Protein AF-A0AAD5B2S9-F1 (afdb_monomer)

pLDDT: mean 77.75, std 14.03, range [43.69, 94.38]

Secondary structure (DSSP, 8-state):
-HHHHHHHHHHHHHHHHHHHHTSS--PPP---SS---SPPPGGG--SS--TTPPP----TTSHHHHHHHHHHHHHHT-

Organism: Silurus asotus (NCBI:txid30991)

Structure (mmCIF, N/CA/C/O backbone):
data_AF-A0AAD5B2S9-F1
#
_entry.id   AF-A0AAD5B2S9-F1
#
loop_
_atom_site.group_PDB
_atom_site.id
_atom_site.type_symbol
_atom_site.label_atom_id
_atom_site.label_alt_id
_atom_site.label_comp_id
_atom_site.label_asym_id
_atom_site.label_entity_id
_atom_site.label_seq_id
_atom_site.pdbx_PDB_ins_code
_atom_site.Cartn_x
_atom_site.Cartn_y
_atom_site.Cartn_z
_atom_site.occupancy
_atom_site.B_iso_or_equiv
_atom_site.auth_seq_id
_atom_site.auth_comp_id
_atom_site.auth_asym_id
_atom_site.auth_atom_id
_atom_site.pdbx_PDB_model_num
ATOM 1 N N . MET A 1 1 ? 26.626 -1.109 -53.867 1.00 59.34 1 MET A N 1
ATOM 2 C CA . MET A 1 1 ? 25.777 -0.056 -53.256 1.00 59.34 1 MET A CA 1
ATOM 3 C C . MET A 1 1 ? 24.670 -0.629 -52.371 1.00 59.34 1 MET A C 1
ATOM 5 O O . MET A 1 1 ? 24.533 -0.155 -51.255 1.00 59.34 1 MET A O 1
ATOM 9 N N . VAL A 1 2 ? 23.977 -1.697 -52.788 1.00 61.00 2 VAL A N 1
ATOM 10 C CA . VAL A 1 2 ? 22.885 -2.349 -52.027 1.00 61.00 2 VAL A CA 1
ATOM 11 C C . VAL A 1 2 ? 23.278 -2.771 -50.600 1.00 61.00 2 VAL A C 1
ATOM 13 O O . VAL A 1 2 ? 22.512 -2.568 -49.669 1.00 61.00 2 VAL A O 1
ATOM 16 N N . SER A 1 3 ? 24.501 -3.275 -50.399 1.00 79.38 3 SER A N 1
ATOM 17 C CA . SER A 1 3 ? 24.973 -3.754 -49.088 1.00 79.38 3 SER A CA 1
ATOM 18 C C . SER A 1 3 ? 25.079 -2.655 -48.014 1.00 79.38 3 SER A C 1
ATOM 20 O O . SER A 1 3 ? 24.664 -2.880 -46.881 1.00 79.38 3 SER A O 1
ATOM 22 N N . ARG A 1 4 ? 25.558 -1.444 -48.356 1.00 78.38 4 ARG A N 1
ATOM 23 C CA . ARG A 1 4 ? 25.655 -0.327 -47.388 1.00 78.38 4 ARG A CA 1
ATOM 24 C C . ARG A 1 4 ? 24.278 0.207 -47.011 1.00 78.38 4 ARG A C 1
ATOM 26 O O . ARG A 1 4 ? 24.032 0.460 -45.839 1.00 78.38 4 ARG A O 1
ATOM 33 N N . SER A 1 5 ? 23.383 0.340 -47.988 1.00 84.62 5 SER A N 1
ATOM 34 C CA . SER A 1 5 ? 22.001 0.759 -47.742 1.00 84.62 5 SER A CA 1
ATOM 35 C C . SER A 1 5 ? 21.254 -0.256 -46.872 1.00 84.62 5 SER A C 1
ATOM 37 O O . SER A 1 5 ? 20.557 0.140 -45.944 1.00 84.62 5 SER A O 1
ATOM 39 N N . LEU A 1 6 ? 21.459 -1.556 -47.110 1.00 85.44 6 LEU A N 1
ATOM 40 C CA . LEU A 1 6 ? 20.847 -2.629 -46.323 1.00 85.44 6 LEU A CA 1
ATOM 41 C C . LEU A 1 6 ? 21.326 -2.624 -44.861 1.00 85.44 6 LEU A C 1
ATOM 43 O O . LEU A 1 6 ? 20.510 -2.744 -43.952 1.00 85.44 6 LEU A O 1
ATOM 47 N N . LEU A 1 7 ? 22.630 -2.427 -44.630 1.00 87.31 7 LEU A N 1
ATOM 48 C CA . LEU A 1 7 ? 23.215 -2.336 -43.285 1.00 87.31 7 LEU A CA 1
ATOM 49 C C . LEU A 1 7 ? 22.655 -1.151 -42.486 1.00 87.31 7 LEU A C 1
ATOM 51 O O . LEU A 1 7 ? 22.353 -1.299 -41.304 1.00 87.31 7 LEU A O 1
ATOM 55 N N . LEU A 1 8 ? 22.490 0.008 -43.133 1.00 88.25 8 LEU A N 1
ATOM 56 C CA . LEU A 1 8 ? 21.924 1.200 -42.495 1.00 88.25 8 LEU A CA 1
ATOM 57 C C . LEU A 1 8 ? 20.463 0.986 -42.088 1.00 88.25 8 LEU A C 1
ATOM 59 O O . LEU A 1 8 ? 20.084 1.335 -40.973 1.00 88.25 8 LEU A O 1
ATOM 63 N N . VAL A 1 9 ? 19.658 0.371 -42.959 1.00 89.94 9 VAL A N 1
ATOM 64 C CA . VAL A 1 9 ? 18.256 0.047 -42.654 1.00 89.94 9 VAL A CA 1
ATOM 65 C C . VAL A 1 9 ? 18.166 -0.935 -41.483 1.00 89.94 9 VAL A C 1
ATOM 67 O O . VAL A 1 9 ? 17.387 -0.708 -40.560 1.00 89.94 9 VAL A O 1
ATOM 70 N N . LEU A 1 10 ? 19.000 -1.981 -41.469 1.00 87.44 10 LEU A N 1
ATOM 71 C CA . LEU A 1 10 ? 19.011 -2.969 -40.386 1.00 87.44 10 LEU A CA 1
ATOM 72 C C . LEU A 1 10 ? 19.338 -2.328 -39.025 1.00 87.44 10 LEU A C 1
ATOM 74 O O . LEU A 1 10 ? 18.694 -2.637 -38.028 1.00 87.44 10 LEU A O 1
ATOM 78 N N . LEU A 1 11 ? 20.307 -1.407 -38.997 1.00 88.56 11 LEU A N 1
ATOM 79 C CA . LEU A 1 11 ? 20.749 -0.720 -37.781 1.00 88.56 11 LEU A CA 1
ATOM 80 C C . LEU A 1 11 ? 19.677 0.231 -37.218 1.00 88.56 11 LEU A C 1
ATOM 82 O O . LEU A 1 11 ? 19.512 0.342 -36.006 1.00 88.56 11 LEU A O 1
ATOM 86 N N . VAL A 1 12 ? 18.902 0.880 -38.091 1.00 89.19 12 VAL A N 1
ATOM 87 C CA . VAL A 1 12 ? 17.754 1.703 -37.676 1.00 89.19 12 VAL A CA 1
ATOM 88 C C . VAL A 1 12 ? 16.638 0.834 -37.088 1.00 89.19 12 VAL A C 1
ATOM 90 O O . VAL A 1 12 ? 16.069 1.199 -36.056 1.00 89.19 12 VAL A O 1
ATOM 93 N N . LEU A 1 13 ? 16.353 -0.331 -37.686 1.00 84.25 13 LEU A N 1
ATOM 94 C CA . LEU A 1 13 ? 15.369 -1.275 -37.144 1.00 84.25 13 LEU A CA 1
ATOM 95 C C . LEU A 1 13 ? 15.766 -1.790 -35.753 1.00 84.25 13 LEU A C 1
ATOM 97 O O . LEU A 1 13 ? 14.923 -1.802 -34.858 1.00 84.25 13 LEU A O 1
ATOM 101 N N . THR A 1 14 ? 17.029 -2.173 -35.535 1.00 78.44 14 THR A N 1
ATOM 102 C CA . THR A 1 14 ? 17.474 -2.670 -34.220 1.00 78.44 14 THR A CA 1
ATOM 103 C C . THR A 1 14 ? 17.448 -1.582 -33.147 1.00 78.44 14 THR A C 1
ATOM 105 O O . THR A 1 14 ? 17.014 -1.844 -32.025 1.00 78.44 14 THR A O 1
ATOM 108 N N . CYS A 1 15 ? 17.827 -0.343 -33.480 1.00 79.50 15 CYS A N 1
ATOM 109 C CA . CYS A 1 15 ? 17.685 0.793 -32.568 1.00 79.50 15 CYS A CA 1
ATOM 110 C C . CYS A 1 15 ? 16.226 1.018 -32.154 1.00 79.50 15 CYS A C 1
ATOM 112 O O . CYS A 1 15 ? 15.967 1.268 -30.979 1.00 79.50 15 CYS A O 1
ATOM 114 N N . LEU A 1 16 ? 15.275 0.886 -33.084 1.00 73.00 16 LEU A N 1
ATOM 115 C CA . LEU A 1 16 ? 13.851 1.057 -32.794 1.00 73.00 16 LEU A CA 1
ATOM 116 C C . LEU A 1 16 ? 13.329 0.001 -31.800 1.00 73.00 16 LEU A C 1
ATOM 118 O O . LEU A 1 16 ? 12.533 0.318 -30.917 1.00 73.00 16 LEU A O 1
ATOM 122 N N . GLN A 1 17 ? 13.833 -1.234 -31.887 1.00 64.44 17 GLN A N 1
ATOM 123 C CA . GLN A 1 17 ? 13.460 -2.329 -30.982 1.00 64.44 17 GLN A CA 1
ATOM 124 C C . GLN A 1 17 ? 14.009 -2.157 -29.555 1.00 64.44 17 GLN A C 1
ATOM 126 O O . GLN A 1 17 ? 13.358 -2.574 -28.590 1.00 64.44 17 GLN A O 1
ATOM 131 N N . SER A 1 18 ? 15.149 -1.480 -29.386 1.00 61.47 18 SER A N 1
ATOM 132 C CA . SER A 1 18 ? 15.707 -1.146 -28.065 1.00 61.47 18 SER A CA 1
ATOM 133 C C . SER A 1 18 ? 14.772 -0.262 -27.234 1.00 61.47 18 SER A C 1
ATOM 135 O O . SER A 1 18 ? 14.696 -0.424 -26.016 1.00 61.47 18 SER A O 1
ATOM 137 N N . PHE A 1 19 ? 14.006 0.628 -27.875 1.00 59.12 19 PHE A N 1
ATOM 138 C CA . PHE A 1 19 ? 13.046 1.493 -27.180 1.00 59.12 19 PHE A CA 1
ATOM 139 C C . PHE A 1 19 ? 11.823 0.725 -26.660 1.00 59.12 19 PHE A C 1
ATOM 141 O O . PHE A 1 19 ? 11.291 1.063 -25.603 1.00 59.12 19 PHE A O 1
ATOM 148 N N . THR A 1 20 ? 11.391 -0.335 -27.352 1.00 55.34 20 THR A N 1
ATOM 149 C CA . THR A 1 20 ? 10.201 -1.112 -26.958 1.00 55.34 20 THR A CA 1
ATOM 150 C C . THR A 1 20 ? 10.453 -2.065 -25.785 1.00 55.34 20 THR A C 1
ATOM 152 O O . THR A 1 20 ? 9.554 -2.296 -24.978 1.00 55.34 20 THR A O 1
ATOM 155 N N . MET A 1 21 ? 11.680 -2.574 -25.620 1.00 55.28 21 MET A N 1
ATOM 156 C CA . MET A 1 21 ? 12.006 -3.520 -24.540 1.00 55.28 21 MET A CA 1
ATOM 157 C C . MET A 1 21 ? 12.087 -2.864 -23.151 1.00 55.28 21 MET A C 1
ATOM 159 O O . MET A 1 21 ? 11.992 -3.558 -22.141 1.00 55.28 21 MET A O 1
ATOM 163 N N . ALA A 1 22 ? 12.207 -1.534 -23.077 1.00 54.62 22 ALA A N 1
ATOM 164 C CA . ALA A 1 22 ? 12.302 -0.808 -21.810 1.00 54.62 22 ALA A CA 1
ATOM 165 C C . ALA A 1 22 ? 10.989 -0.800 -21.002 1.00 54.62 22 ALA A C 1
ATOM 167 O O . ALA A 1 22 ? 11.028 -0.642 -19.783 1.00 54.62 22 ALA A O 1
ATOM 168 N N . GLN A 1 23 ? 9.829 -0.990 -21.645 1.00 54.69 23 GLN A N 1
ATOM 169 C CA . GLN A 1 23 ? 8.538 -1.037 -20.943 1.00 54.69 23 GLN A CA 1
ATOM 170 C C . GLN A 1 23 ? 8.126 -2.440 -20.482 1.00 54.69 23 GLN A C 1
ATOM 172 O O . GLN A 1 23 ? 7.298 -2.556 -19.584 1.00 54.69 23 GLN A O 1
ATOM 177 N N . SER A 1 24 ? 8.713 -3.495 -21.051 1.00 56.47 24 SER A N 1
ATOM 178 C CA . SER A 1 24 ? 8.355 -4.891 -20.761 1.00 56.47 24 SER A CA 1
ATOM 179 C C . SER A 1 24 ? 9.495 -5.653 -20.079 1.00 56.47 24 SER A C 1
ATOM 181 O O . SER A 1 24 ? 9.672 -6.854 -20.281 1.00 56.47 24 SER A O 1
ATOM 183 N N . GLY A 1 25 ? 10.313 -4.953 -19.294 1.00 56.28 25 GLY A N 1
ATOM 184 C CA . GLY A 1 25 ? 11.351 -5.588 -18.497 1.00 56.28 25 GLY A CA 1
ATOM 185 C C . GLY A 1 25 ? 10.745 -6.279 -17.280 1.00 56.28 25 GLY A C 1
ATOM 186 O O . GLY A 1 25 ? 10.075 -5.632 -16.474 1.00 56.28 25 GLY A O 1
ATOM 187 N N . ASN A 1 26 ? 11.051 -7.566 -17.096 1.00 63.62 26 ASN A N 1
ATOM 188 C CA . ASN A 1 26 ? 10.925 -8.263 -15.812 1.00 63.62 26 ASN A CA 1
ATOM 189 C C . ASN A 1 26 ? 11.935 -7.672 -14.808 1.00 63.62 26 ASN A C 1
ATOM 191 O O . ASN A 1 26 ? 12.890 -8.327 -14.395 1.00 63.62 26 ASN A O 1
ATOM 195 N N . GLY A 1 27 ? 11.765 -6.395 -14.469 1.00 67.75 27 GLY A N 1
ATOM 196 C CA . GLY A 1 27 ? 12.556 -5.714 -13.460 1.00 67.75 27 GLY A CA 1
ATOM 197 C C . GLY A 1 27 ? 12.278 -6.287 -12.070 1.00 67.75 27 GLY A C 1
ATOM 198 O O . GLY A 1 27 ? 11.273 -6.981 -11.864 1.00 67.75 27 GLY A O 1
ATOM 199 N N . PRO A 1 28 ? 13.151 -6.001 -11.092 1.00 74.94 28 PRO A N 1
ATOM 200 C CA . PRO A 1 28 ? 12.937 -6.450 -9.728 1.00 74.94 28 PRO A CA 1
ATOM 201 C C . PRO A 1 28 ? 11.581 -5.952 -9.221 1.00 74.94 28 PRO A C 1
ATOM 203 O O . PRO A 1 28 ? 11.188 -4.802 -9.445 1.00 74.94 28 PRO A O 1
ATOM 206 N N . LYS A 1 29 ? 10.853 -6.831 -8.526 1.00 76.19 29 LYS A N 1
ATOM 207 C CA . LYS A 1 29 ? 9.624 -6.440 -7.835 1.00 76.19 29 LYS A CA 1
ATOM 208 C C . LYS A 1 29 ? 9.962 -5.314 -6.855 1.00 76.19 29 LYS A C 1
ATOM 210 O O . LYS A 1 29 ? 10.962 -5.384 -6.144 1.00 76.19 29 LYS A O 1
ATOM 215 N N . LYS A 1 30 ? 9.129 -4.271 -6.812 1.00 78.31 30 LYS A N 1
ATOM 216 C CA . LYS A 1 30 ? 9.241 -3.233 -5.783 1.00 78.31 30 LYS A CA 1
ATOM 217 C C . LYS A 1 30 ? 8.848 -3.853 -4.440 1.00 78.31 30 LYS A C 1
ATOM 219 O O . LYS A 1 30 ? 7.696 -4.239 -4.268 1.00 78.31 30 LYS A O 1
ATOM 224 N N . CYS A 1 31 ? 9.802 -3.958 -3.520 1.00 86.19 31 CYS A N 1
ATOM 225 C CA . CYS A 1 31 ? 9.584 -4.453 -2.161 1.00 86.19 31 CYS A CA 1
ATOM 226 C C . CYS A 1 31 ? 9.502 -3.290 -1.164 1.00 86.19 31 CYS A C 1
ATOM 228 O O . CYS A 1 31 ? 10.100 -2.235 -1.374 1.00 86.19 31 CYS A O 1
ATOM 230 N N . CYS A 1 32 ? 8.792 -3.507 -0.059 1.00 88.69 32 CYS A N 1
ATOM 231 C CA . CYS A 1 32 ? 8.684 -2.561 1.047 1.00 88.69 32 CYS A CA 1
ATOM 232 C C . CYS A 1 32 ? 9.573 -3.008 2.213 1.00 88.69 32 CYS A C 1
ATOM 234 O O . CYS A 1 32 ? 9.402 -4.109 2.727 1.00 88.69 32 CYS A O 1
ATOM 236 N N . PHE A 1 33 ? 10.492 -2.143 2.652 1.00 90.56 33 PHE A N 1
ATOM 237 C CA . PHE A 1 33 ? 11.331 -2.377 3.841 1.00 90.56 33 PHE A CA 1
ATOM 238 C C . PHE A 1 33 ? 10.810 -1.657 5.090 1.00 90.56 33 PHE A C 1
ATOM 240 O O . PHE A 1 33 ? 11.200 -1.984 6.206 1.00 90.56 33 PHE A O 1
ATOM 247 N N . GLN A 1 34 ? 9.914 -0.686 4.905 1.00 89.94 34 GLN A N 1
ATOM 248 C CA . GLN A 1 34 ? 9.289 0.078 5.975 1.00 89.94 34 GLN A CA 1
ATOM 249 C C . GLN A 1 34 ? 7.811 0.275 5.660 1.00 89.94 34 GLN A C 1
ATOM 251 O O . GLN A 1 34 ? 7.438 0.473 4.503 1.00 89.94 34 GLN A O 1
ATOM 256 N N . TYR A 1 35 ? 6.983 0.230 6.699 1.00 91.12 35 TYR A N 1
ATOM 257 C CA . TYR A 1 35 ? 5.536 0.364 6.598 1.00 91.12 35 TYR A CA 1
ATOM 258 C C . TYR A 1 35 ? 5.049 1.563 7.396 1.00 91.12 35 TYR A C 1
ATOM 260 O O . TYR A 1 35 ? 5.640 1.934 8.413 1.00 91.12 35 TYR A O 1
ATOM 268 N N . GLN A 1 36 ? 3.941 2.147 6.946 1.00 89.31 36 GLN A N 1
ATOM 269 C CA . GLN A 1 36 ? 3.265 3.177 7.715 1.00 89.31 36 GLN A CA 1
ATOM 270 C C . GLN A 1 36 ? 2.633 2.589 8.971 1.00 89.31 36 GLN A C 1
ATOM 272 O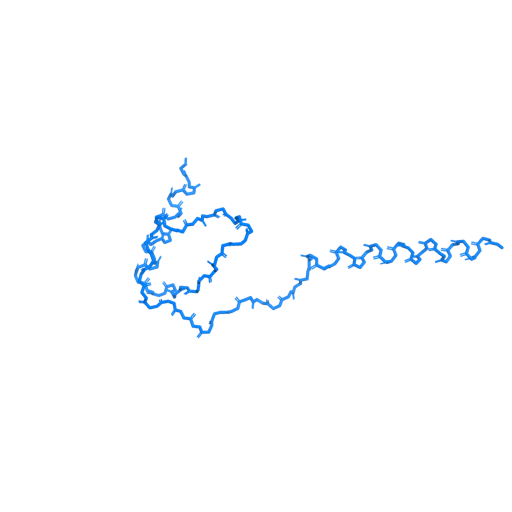 O . GLN A 1 36 ? 1.833 1.662 8.908 1.00 89.31 36 GLN A O 1
ATOM 277 N N . THR A 1 37 ? 2.991 3.176 10.110 1.00 88.19 37 THR A N 1
ATOM 278 C CA . THR A 1 37 ? 2.457 2.819 11.430 1.00 88.19 37 THR A CA 1
ATOM 279 C C . THR A 1 37 ? 1.175 3.576 11.763 1.00 88.19 37 THR A C 1
ATOM 281 O O . THR A 1 37 ? 0.414 3.157 12.629 1.00 88.19 37 THR A O 1
ATOM 284 N N . LYS A 1 38 ? 0.925 4.705 11.085 1.00 90.44 38 LYS A N 1
ATOM 285 C CA . LYS A 1 38 ? -0.262 5.539 11.294 1.00 90.44 38 LYS A CA 1
ATOM 286 C C . LYS A 1 38 ? -1.317 5.260 10.222 1.00 90.44 38 LYS A C 1
ATOM 288 O O . LYS A 1 38 ? -0.966 5.268 9.039 1.00 90.44 38 LYS A O 1
ATOM 293 N N . PRO A 1 39 ? -2.597 5.101 10.606 1.00 88.12 39 PRO A N 1
ATOM 294 C CA . PRO A 1 39 ? -3.675 4.900 9.651 1.00 88.12 39 PRO A CA 1
ATOM 295 C C . PRO A 1 39 ? -3.805 6.062 8.667 1.00 88.12 39 PRO A C 1
ATOM 297 O O . PRO A 1 39 ? -3.814 7.232 9.059 1.00 88.12 39 PRO A O 1
ATOM 300 N N . ILE A 1 40 ? -3.955 5.733 7.386 1.00 87.62 40 ILE A N 1
ATOM 301 C CA . ILE A 1 40 ? -4.211 6.705 6.319 1.00 87.62 40 ILE A CA 1
ATOM 302 C C . ILE A 1 40 ? -5.711 6.692 6.018 1.00 87.62 40 ILE A C 1
ATOM 304 O O . ILE A 1 40 ? -6.229 5.656 5.633 1.00 87.62 40 ILE A O 1
ATOM 308 N N . PRO A 1 41 ? -6.455 7.796 6.144 1.00 86.50 41 PRO A N 1
ATOM 309 C CA . PRO A 1 41 ? -7.884 7.782 5.833 1.00 86.50 41 PRO A CA 1
ATOM 310 C C . PRO A 1 41 ? -8.163 7.416 4.364 1.00 86.50 41 PRO A C 1
ATOM 312 O O . PRO A 1 41 ? -7.613 8.040 3.457 1.00 86.50 41 PRO A O 1
ATOM 315 N N . ALA A 1 42 ? -9.090 6.480 4.114 1.00 84.50 42 ALA A N 1
ATOM 316 C CA . ALA A 1 42 ? -9.414 5.976 2.769 1.00 84.50 42 ALA A CA 1
ATOM 317 C C . ALA A 1 42 ? -9.847 7.061 1.768 1.00 84.50 42 ALA A C 1
ATOM 319 O O . ALA A 1 42 ? -9.775 6.866 0.559 1.00 84.50 42 ALA A O 1
ATOM 320 N N . LYS A 1 43 ? -10.330 8.213 2.248 1.00 82.75 43 LYS A N 1
ATOM 321 C CA . LYS A 1 43 ? -10.682 9.372 1.409 1.00 82.75 43 LYS A CA 1
ATOM 322 C C . LYS A 1 43 ? -9.487 9.983 0.665 1.00 82.75 43 LYS A C 1
ATOM 324 O O . LYS A 1 43 ? -9.689 10.671 -0.325 1.00 82.75 43 LYS A O 1
ATOM 329 N N . PHE A 1 44 ? -8.263 9.753 1.147 1.00 79.94 44 P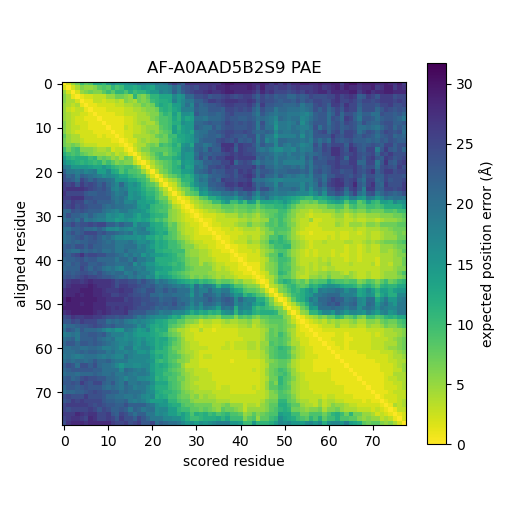HE A N 1
ATOM 330 C CA . PHE A 1 44 ? -7.034 10.279 0.546 1.00 79.94 44 PHE A CA 1
ATOM 331 C C . PHE A 1 44 ? -6.346 9.289 -0.400 1.00 79.94 44 PHE A C 1
ATOM 333 O O . PHE A 1 44 ? -5.361 9.647 -1.038 1.00 79.94 44 PHE A O 1
ATOM 340 N N . ILE A 1 45 ? -6.839 8.052 -0.489 1.00 80.56 45 ILE A N 1
ATOM 341 C CA . ILE A 1 45 ? -6.274 7.036 -1.374 1.00 80.56 45 ILE A CA 1
ATOM 342 C C . ILE A 1 45 ? -7.046 7.099 -2.689 1.00 80.56 45 ILE A C 1
ATOM 344 O O . ILE A 1 45 ? -8.205 6.693 -2.760 1.00 80.56 45 ILE A O 1
ATOM 348 N N . MET A 1 46 ? -6.407 7.659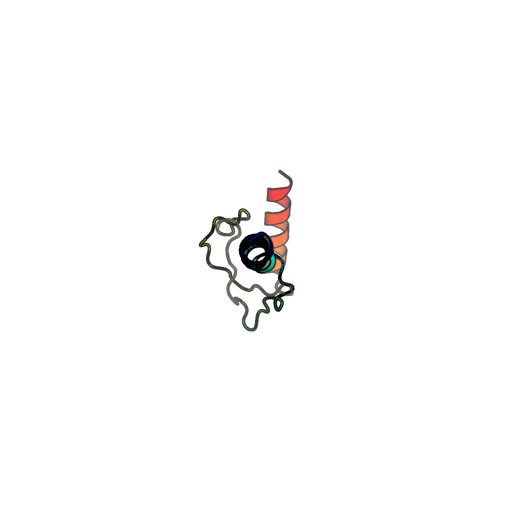 -3.716 1.00 71.50 46 MET A N 1
ATOM 349 C CA . MET A 1 46 ? -6.923 7.652 -5.083 1.00 71.50 46 MET A CA 1
ATOM 350 C C . MET A 1 46 ? -6.497 6.359 -5.778 1.00 71.50 46 MET A C 1
ATOM 352 O O . MET A 1 46 ? -5.316 6.021 -5.816 1.00 71.50 46 MET A O 1
ATOM 356 N N . THR A 1 47 ? -7.470 5.634 -6.321 1.00 67.88 47 THR A N 1
ATOM 357 C CA . THR A 1 47 ? -7.276 4.372 -7.050 1.00 67.88 47 THR A CA 1
ATOM 358 C C . THR A 1 47 ? -6.774 4.565 -8.474 1.00 67.88 47 THR A C 1
ATOM 360 O O . THR A 1 47 ? -6.163 3.664 -9.042 1.00 67.88 47 THR A O 1
ATOM 363 N N . PHE A 1 48 ? -6.986 5.739 -9.063 1.00 50.56 48 PHE A N 1
ATOM 364 C CA . PHE A 1 48 ? -6.503 6.051 -10.399 1.00 50.56 48 PHE A CA 1
ATOM 365 C C . PHE A 1 48 ? -5.084 6.604 -10.301 1.00 50.56 48 PHE A C 1
ATOM 367 O O . PHE A 1 48 ? -4.845 7.674 -9.744 1.00 50.56 48 PHE A O 1
ATOM 374 N N . THR A 1 49 ? -4.133 5.836 -10.830 1.00 51.41 49 THR A N 1
ATOM 375 C CA . THR A 1 49 ? -2.710 6.174 -10.923 1.00 51.41 49 THR A CA 1
ATOM 376 C C . THR A 1 49 ? -2.513 7.376 -11.854 1.00 51.41 49 THR A C 1
ATOM 378 O O . THR A 1 49 ? -2.044 7.248 -12.983 1.00 51.41 49 THR A O 1
ATOM 381 N N . LEU A 1 50 ? -2.893 8.569 -11.399 1.00 43.69 50 LEU A N 1
ATOM 382 C CA . LEU A 1 50 ? -2.418 9.814 -11.978 1.00 43.69 50 LEU A CA 1
ATOM 383 C C . LEU A 1 50 ? -0.962 9.951 -11.539 1.00 43.69 50 LEU A C 1
ATOM 385 O O . LEU A 1 50 ? -0.643 9.986 -10.346 1.00 43.69 50 LEU A O 1
ATOM 389 N N . LYS A 1 51 ? -0.094 9.900 -12.551 1.00 43.81 51 LYS A N 1
ATOM 390 C CA . LYS A 1 51 ? 1.354 10.093 -12.484 1.00 43.81 51 LYS A CA 1
ATOM 391 C C . LYS A 1 51 ? 1.657 11.238 -11.501 1.00 43.81 51 LYS A C 1
ATOM 393 O O . LYS A 1 51 ? 1.093 12.312 -11.657 1.00 43.81 51 LYS A O 1
ATOM 398 N N . ASP A 1 52 ? 2.493 10.952 -10.499 1.00 51.97 52 ASP A N 1
ATOM 399 C CA . ASP A 1 52 ? 2.931 11.816 -9.377 1.00 51.97 52 ASP A CA 1
ATOM 400 C C . ASP A 1 52 ? 2.174 11.756 -8.037 1.00 51.97 52 ASP A C 1
ATOM 402 O O . ASP A 1 52 ? 2.269 12.665 -7.211 1.00 51.97 52 ASP A O 1
ATOM 406 N N . THR A 1 53 ? 1.511 10.644 -7.717 1.00 60.38 53 THR A N 1
ATOM 407 C CA . THR A 1 53 ? 1.056 10.397 -6.335 1.00 60.38 53 THR A CA 1
ATOM 408 C C . THR A 1 53 ? 2.122 9.694 -5.484 1.00 60.38 53 THR A C 1
ATOM 410 O O . THR A 1 53 ? 2.766 8.733 -5.912 1.00 60.38 53 THR A O 1
ATOM 413 N N . ARG A 1 54 ? 2.324 10.180 -4.246 1.00 71.81 54 ARG A N 1
ATOM 414 C CA . ARG A 1 54 ? 3.217 9.555 -3.252 1.00 71.81 54 ARG A CA 1
A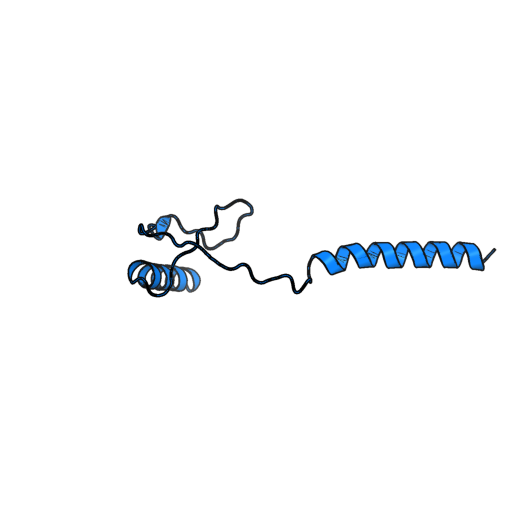TOM 415 C C . ARG A 1 54 ? 2.750 8.123 -2.977 1.00 71.81 54 ARG A C 1
ATOM 417 O O . ARG A 1 54 ? 1.627 7.919 -2.525 1.00 71.81 54 ARG A O 1
ATOM 424 N N . GLN A 1 55 ? 3.619 7.148 -3.229 1.00 76.31 55 GLN A N 1
ATOM 425 C CA . GLN A 1 55 ? 3.367 5.744 -2.907 1.00 76.31 55 GLN A CA 1
ATOM 426 C C . GLN A 1 55 ? 3.757 5.482 -1.449 1.00 76.31 55 GLN A C 1
ATOM 428 O O . GLN A 1 55 ? 4.854 5.845 -1.027 1.00 76.31 55 GLN A O 1
ATOM 433 N N . PHE A 1 56 ? 2.871 4.840 -0.689 1.00 83.19 56 PHE A N 1
ATOM 434 C CA . PHE A 1 56 ? 3.138 4.429 0.688 1.00 83.19 56 PHE A CA 1
ATOM 435 C C . PHE A 1 56 ? 3.041 2.912 0.806 1.00 83.19 56 PHE A C 1
ATOM 437 O O . PHE A 1 56 ? 2.119 2.297 0.275 1.00 83.19 56 PHE A O 1
ATOM 444 N N . CYS A 1 57 ? 3.977 2.320 1.539 1.00 88.50 57 CYS A N 1
ATOM 445 C CA . CYS A 1 57 ? 3.908 0.923 1.936 1.00 88.50 57 CYS A CA 1
ATOM 446 C C . CYS A 1 57 ? 3.015 0.788 3.176 1.00 88.50 57 CYS A C 1
ATOM 448 O O . CYS A 1 57 ? 3.245 1.452 4.190 1.00 88.50 57 CYS A O 1
ATOM 450 N N . ALA A 1 58 ? 2.013 -0.085 3.107 1.00 90.75 58 ALA A N 1
ATOM 451 C CA . ALA A 1 58 ? 1.131 -0.425 4.220 1.00 90.75 58 ALA A CA 1
ATOM 452 C C . ALA A 1 58 ? 1.205 -1.936 4.478 1.00 90.75 58 ALA A C 1
ATOM 454 O O . ALA A 1 58 ? 1.258 -2.718 3.530 1.00 90.75 58 ALA A O 1
ATOM 455 N N . ASN A 1 59 ? 1.274 -2.341 5.7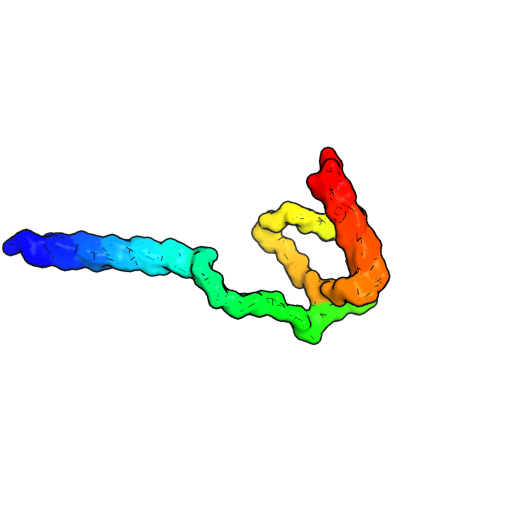48 1.00 92.56 59 ASN A N 1
ATOM 456 C CA . ASN A 1 59 ? 1.390 -3.751 6.115 1.00 92.56 59 ASN A CA 1
ATOM 457 C C . ASN A 1 59 ? -0.003 -4.414 6.071 1.00 92.56 59 ASN A C 1
ATOM 459 O O . ASN A 1 59 ? -0.867 -4.006 6.844 1.00 92.56 59 ASN A O 1
ATOM 463 N N . PRO A 1 60 ? -0.246 -5.431 5.223 1.00 90.06 60 PRO A N 1
ATOM 464 C CA . PRO A 1 60 ? -1.566 -6.058 5.086 1.00 90.06 60 PRO A CA 1
ATOM 465 C C . PRO A 1 60 ? -2.050 -6.782 6.353 1.00 90.06 60 PRO A C 1
ATOM 467 O O . PRO A 1 60 ? -3.242 -7.058 6.482 1.00 90.06 60 PRO A O 1
ATOM 470 N N . SER A 1 61 ? -1.156 -7.082 7.299 1.00 92.56 61 SER A N 1
ATOM 471 C CA . SER A 1 61 ? -1.535 -7.692 8.578 1.00 92.56 61 SER A CA 1
ATOM 472 C C . SER A 1 61 ? -2.293 -6.732 9.501 1.00 92.56 61 SER A C 1
ATOM 474 O O . SER A 1 61 ? -3.045 -7.196 10.356 1.00 92.56 61 SER A O 1
ATOM 476 N N . GLU A 1 62 ? -2.134 -5.420 9.310 1.00 94.31 62 GLU A N 1
ATOM 477 C CA . GLU A 1 62 ? -2.769 -4.376 10.117 1.00 94.31 62 GLU A CA 1
ATOM 478 C C . GLU A 1 62 ? -4.268 -4.241 9.809 1.00 94.31 62 GLU A C 1
ATOM 480 O O . GLU A 1 62 ? -4.684 -4.163 8.649 1.00 94.31 62 GLU A O 1
ATOM 485 N N . ASP A 1 63 ? -5.101 -4.129 10.843 1.00 94.38 63 ASP A N 1
ATOM 486 C CA . ASP A 1 63 ? -6.559 -4.105 10.664 1.00 94.38 63 ASP A CA 1
ATOM 487 C C . ASP A 1 63 ? -7.060 -2.844 9.953 1.00 94.38 63 ASP A C 1
ATOM 489 O O . ASP A 1 63 ? -7.982 -2.905 9.136 1.00 94.38 63 ASP A O 1
ATOM 493 N N . TRP A 1 64 ? -6.410 -1.699 10.187 1.00 92.69 64 TRP A N 1
ATOM 494 C CA . TRP A 1 64 ? -6.744 -0.457 9.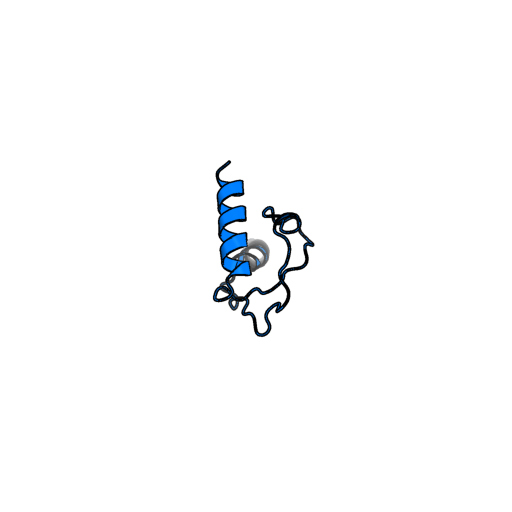487 1.00 92.69 64 TRP A CA 1
ATOM 495 C C . TRP A 1 64 ? -6.499 -0.575 7.975 1.00 92.69 64 TRP A C 1
ATOM 497 O O . TRP A 1 64 ? -7.253 0.003 7.190 1.00 92.69 64 TRP A O 1
ATOM 507 N N . VAL A 1 65 ? -5.492 -1.355 7.565 1.00 92.06 65 VAL A N 1
ATOM 508 C CA . VAL A 1 65 ? -5.166 -1.597 6.153 1.00 92.06 65 VAL A CA 1
ATOM 509 C C . VAL A 1 65 ? -6.242 -2.456 5.504 1.00 92.06 65 VAL A C 1
ATOM 511 O O . VAL A 1 65 ? -6.764 -2.074 4.458 1.00 92.06 65 VAL A O 1
ATOM 514 N N . LYS A 1 66 ? -6.647 -3.552 6.155 1.00 92.62 66 LYS A N 1
ATOM 515 C CA . LYS A 1 66 ? -7.734 -4.423 5.671 1.00 92.62 66 LYS A CA 1
ATOM 516 C C . LYS A 1 66 ? -9.041 -3.651 5.493 1.00 92.62 66 LYS A C 1
ATOM 518 O O . LYS A 1 66 ? -9.693 -3.763 4.459 1.00 92.62 66 LYS A O 1
ATOM 523 N N . ASN A 1 67 ? -9.405 -2.824 6.476 1.00 92.19 67 ASN A N 1
ATOM 524 C CA . ASN A 1 67 ? -10.623 -2.015 6.407 1.00 92.19 67 ASN A CA 1
ATOM 525 C C . ASN A 1 67 ? -10.606 -1.050 5.210 1.00 92.19 67 ASN A C 1
ATOM 527 O O . ASN A 1 67 ? -11.609 -0.892 4.519 1.00 92.19 67 ASN A O 1
ATOM 531 N N . ILE A 1 68 ? -9.464 -0.419 4.943 1.00 90.25 68 ILE A N 1
ATOM 532 C CA . ILE A 1 68 ? -9.315 0.482 3.799 1.00 90.25 68 ILE A CA 1
ATOM 533 C C . ILE A 1 68 ? -9.374 -0.272 2.474 1.00 90.25 68 ILE A C 1
ATOM 535 O O . ILE A 1 68 ? -10.039 0.212 1.564 1.00 90.25 68 ILE A O 1
ATOM 539 N N . MET A 1 69 ? -8.704 -1.424 2.358 1.00 88.44 69 MET A N 1
ATOM 540 C CA . MET A 1 69 ? -8.750 -2.254 1.148 1.00 88.44 69 MET A CA 1
ATOM 541 C C . MET A 1 69 ? -10.199 -2.612 0.806 1.00 88.44 69 MET A C 1
ATOM 543 O O . MET A 1 69 ? -10.646 -2.303 -0.290 1.00 88.44 69 MET A O 1
ATOM 547 N N . ASN A 1 70 ? -10.975 -3.081 1.789 1.00 89.94 70 ASN A N 1
ATOM 548 C CA . ASN A 1 70 ? -12.399 -3.381 1.605 1.00 89.94 70 ASN A CA 1
ATOM 549 C C . ASN A 1 70 ? -13.218 -2.157 1.156 1.00 89.94 70 ASN A C 1
ATOM 551 O O . ASN A 1 70 ? -14.094 -2.270 0.300 1.00 89.94 70 ASN A O 1
ATOM 555 N N . GLN A 1 71 ? -12.944 -0.973 1.718 1.00 89.19 71 GLN A N 1
ATOM 556 C CA . GLN A 1 71 ? -13.620 0.261 1.301 1.00 89.19 71 GLN A CA 1
ATOM 557 C C . GLN A 1 71 ? -13.262 0.663 -0.130 1.00 89.19 71 GLN A C 1
ATOM 559 O O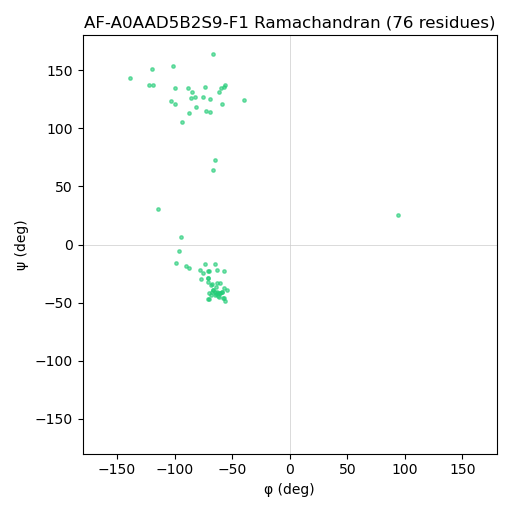 . GLN A 1 71 ? -14.113 1.179 -0.850 1.00 89.19 71 GLN A O 1
ATOM 564 N N . ILE A 1 72 ? -12.004 0.485 -0.524 1.00 86.00 72 ILE A N 1
ATOM 565 C CA . ILE A 1 72 ? -11.524 0.820 -1.862 1.00 86.00 72 ILE A CA 1
ATOM 566 C C . ILE A 1 72 ? -12.084 -0.160 -2.890 1.00 86.00 72 ILE A C 1
ATOM 568 O O . ILE A 1 72 ? -12.609 0.292 -3.905 1.00 86.00 72 ILE A O 1
ATOM 572 N N . ASP A 1 73 ? -12.028 -1.460 -2.609 1.00 85.81 73 ASP A N 1
ATOM 573 C CA . ASP A 1 73 ? -12.592 -2.498 -3.470 1.00 85.81 73 ASP A CA 1
ATOM 574 C C . ASP A 1 73 ? -14.084 -2.233 -3.686 1.00 85.81 73 ASP A C 1
ATOM 576 O O . ASP A 1 73 ? -14.536 -2.159 -4.824 1.00 85.81 73 ASP A O 1
ATOM 580 N N . GLY A 1 74 ? -14.827 -1.925 -2.617 1.00 85.00 74 GLY A N 1
ATOM 581 C CA . GLY A 1 74 ? -16.231 -1.519 -2.721 1.00 85.00 74 GLY A CA 1
ATOM 582 C C . GLY A 1 74 ? -16.470 -0.299 -3.623 1.00 85.00 74 GLY A C 1
ATOM 583 O O . GLY A 1 74 ? -17.442 -0.288 -4.369 1.00 85.00 74 GLY A O 1
ATOM 584 N N . ARG A 1 75 ? -15.579 0.706 -3.614 1.00 82.56 75 ARG A N 1
ATOM 585 C CA . ARG A 1 75 ? -15.676 1.875 -4.516 1.00 82.56 75 ARG A CA 1
ATOM 586 C C . ARG A 1 75 ? -15.360 1.544 -5.971 1.00 82.56 75 ARG A C 1
ATOM 588 O O . ARG A 1 75 ? -15.822 2.262 -6.844 1.00 82.56 75 ARG A O 1
ATOM 595 N N . LEU A 1 76 ? -14.520 0.543 -6.233 1.00 75.06 76 LEU A N 1
ATOM 596 C CA . LEU A 1 76 ? -14.148 0.152 -7.596 1.00 75.06 76 LEU A CA 1
ATOM 597 C C . LEU A 1 76 ? -15.262 -0.625 -8.308 1.00 75.06 76 LEU A C 1
ATOM 599 O O . LEU A 1 76 ? -15.300 -0.632 -9.535 1.00 75.06 76 LEU A O 1
ATOM 603 N N . PHE A 1 77 ? -16.148 -1.273 -7.550 1.00 70.19 77 PHE A N 1
ATOM 604 C CA . PHE A 1 77 ? -17.292 -2.024 -8.076 1.00 70.19 77 PHE A CA 1
ATOM 605 C C . PHE A 1 77 ? -18.599 -1.216 -8.127 1.00 70.19 77 PHE A C 1
ATOM 607 O O . PHE A 1 77 ? -19.646 -1.789 -8.430 1.00 70.19 77 PHE A O 1
ATOM 614 N N . GLN A 1 78 ? -18.549 0.083 -7.822 1.00 60.12 78 GLN A N 1
ATOM 615 C CA . GLN A 1 78 ? -19.693 0.994 -7.834 1.00 60.12 78 GLN A CA 1
ATOM 616 C C . GLN A 1 78 ? -19.577 1.986 -8.991 1.00 60.12 78 GLN A C 1
ATOM 618 O O . GLN A 1 78 ? -20.609 2.211 -9.659 1.00 60.12 78 GLN A O 1
#

InterPro domains:
  IPR001811 Chemokine interleukin-8-like domain [PF00048] (46-71)
  IPR001811 Chemokine interleukin-8-like domain [SM00199] (28-72)
  IPR036048 Chemokine interleukin-8-lik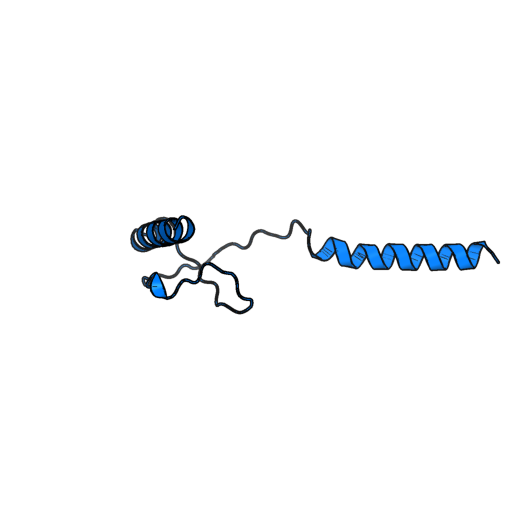e superfamily [SSF54117] (26-76)
  IPR039809 Chemokine beta/gamma/delta [PTHR12015] (5-72)

Sequence (78 aa):
MVSRSLLLVLLVLTCLQSFTMAQSGNGPKKCCFQYQTKPIPAKFIMTFTLKDTRQFCANPSEDWVKNIMNQIDGRLFQ

Solvent-accessible surface area (backbone atoms only — not comparable to full-atom values): 5229 Å² total; per-residue (Å²): 116,69,68,63,57,52,53,53,53,52,54,53,54,54,58,58,52,60,63,61,52,71,79,71,57,91,61,84,78,90,77,76,93,64,59,59,88,67,87,74,66,62,90,76,61,72,88,71,87,59,88,88,65,88,86,78,46,71,52,76,87,40,67,67,46,47,54,37,50,55,54,50,54,57,59,75,78,105
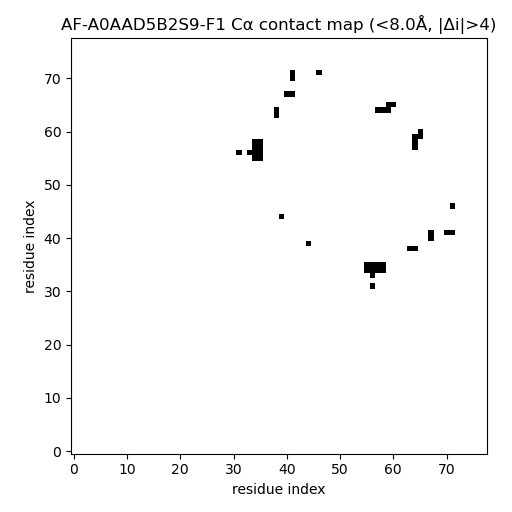
Radius of gyration: 22.62 Å; Cα contacts (8 Å, |Δi|>4): 23; chains: 1; bounding box: 46×20×65 Å

Foldseek 3Di:
DVVVVVVVVVVVVVVVVVVVVVVVDPDDDDDDPDADPDQDPLVPDDPDPPDDDDDGHHDCVDPSNVVSVVVVVVVVVD

Mean predicted aligned error: 13.05 Å